Protein AF-D3UX55-F1 (afdb_monomer_lite)

Sequence (47 aa):
MIELAEDFVALPGGFGALEEFSEVFTWSMIGWNNKPCGTFNNFSIKD

Radius of gyration: 12.15 Å; chains: 1; bounding box: 20×30×34 Å

Secondary structure (DSSP, 8-state):
-TTT-SSEEE-S-SHHHHHHHHHHHHHHHTTS--S-EEE--------

Organism: Xenorhabdus bovienii (strain SS-2004) (NCBI:txid406818)

InterPro domains:
  IPR031100 LOG family [PF03641] (1-41)

Structure (mmCIF, N/CA/C/O backbone):
data_AF-D3UX55-F1
#
_entry.id   AF-D3UX55-F1
#
loop_
_atom_site.group_PDB
_atom_site.id
_atom_site.type_symbol
_atom_site.label_atom_id
_atom_site.label_alt_id
_atom_site.label_comp_id
_atom_site.label_asym_id
_atom_site.label_entity_id
_atom_site.label_seq_id
_atom_site.pdbx_PDB_ins_code
_atom_site.Cartn_x
_atom_site.Cartn_y
_atom_site.Cartn_z
_atom_site.occupancy
_atom_site.B_iso_or_equiv
_atom_site.auth_seq_id
_atom_site.auth_comp_id
_atom_site.auth_asym_id
_atom_site.auth_atom_id
_atom_site.pdbx_PDB_model_num
ATOM 1 N N . MET A 1 1 ? -5.047 10.985 1.127 1.00 60.16 1 MET A N 1
ATOM 2 C CA . MET A 1 1 ? -5.749 9.871 0.446 1.00 60.16 1 MET A CA 1
ATOM 3 C C . MET A 1 1 ? -6.492 8.977 1.435 1.00 60.16 1 MET A C 1
ATOM 5 O O . MET A 1 1 ? -7.614 8.577 1.166 1.00 60.16 1 MET A O 1
ATOM 9 N N . ILE A 1 2 ? -5.899 8.717 2.603 1.00 63.31 2 ILE A N 1
ATOM 10 C CA . ILE A 1 2 ? -6.364 7.672 3.515 1.00 63.31 2 ILE A CA 1
ATOM 11 C C . ILE A 1 2 ? -7.609 8.020 4.344 1.00 63.31 2 ILE A C 1
ATOM 13 O O . ILE A 1 2 ? -8.374 7.121 4.678 1.00 63.31 2 ILE A O 1
ATOM 17 N N . GLU A 1 3 ? -7.872 9.299 4.620 1.00 66.62 3 GLU A N 1
ATOM 18 C CA . GLU A 1 3 ? -9.077 9.722 5.355 1.00 66.62 3 GLU A CA 1
ATOM 19 C C . GLU A 1 3 ? -10.384 9.500 4.579 1.00 66.62 3 GLU A C 1
ATOM 21 O O . GLU A 1 3 ? -11.388 9.143 5.185 1.00 66.62 3 GLU A O 1
ATOM 26 N N . LEU A 1 4 ? -10.363 9.650 3.249 1.00 73.06 4 LEU A N 1
ATOM 27 C CA . LEU A 1 4 ? -11.554 9.549 2.391 1.00 73.06 4 LEU A CA 1
ATOM 28 C C . LEU A 1 4 ? -11.735 8.173 1.733 1.00 73.06 4 LEU A C 1
ATOM 30 O O . LEU A 1 4 ? -12.798 7.894 1.192 1.00 73.06 4 LEU A O 1
ATOM 34 N N . ALA A 1 5 ? -10.703 7.330 1.734 1.00 69.25 5 ALA A N 1
ATOM 35 C CA . ALA A 1 5 ? -10.766 5.993 1.150 1.00 69.25 5 ALA A CA 1
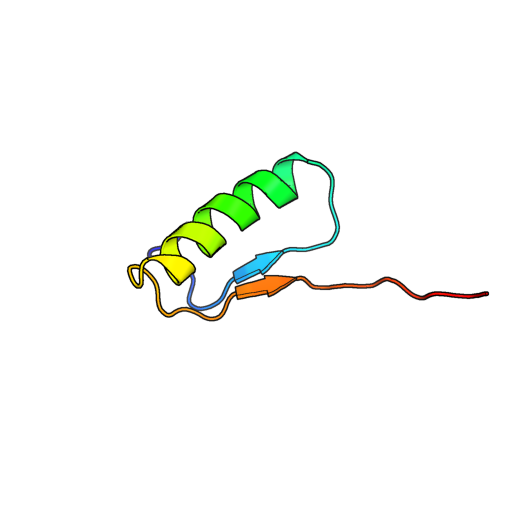ATOM 36 C C . ALA A 1 5 ? -11.339 5.000 2.165 1.00 69.25 5 ALA A C 1
ATOM 38 O O . ALA A 1 5 ? -10.932 5.040 3.320 1.00 69.25 5 ALA A O 1
ATOM 39 N N . GLU A 1 6 ? -12.248 4.112 1.765 1.00 69.56 6 GLU A N 1
ATOM 40 C CA . GLU A 1 6 ? -12.755 3.015 2.614 1.00 69.56 6 GLU A CA 1
ATOM 41 C C . GLU A 1 6 ? -12.037 1.681 2.346 1.00 69.56 6 GLU A C 1
ATOM 43 O O . GLU A 1 6 ? -11.981 0.826 3.226 1.00 69.56 6 GLU A O 1
ATOM 48 N N . ASP A 1 7 ? -11.431 1.542 1.166 1.00 73.00 7 ASP A N 1
ATOM 49 C CA . ASP A 1 7 ? -10.686 0.372 0.698 1.00 73.00 7 ASP A CA 1
ATOM 50 C C . ASP A 1 7 ? -9.530 0.846 -0.201 1.00 73.00 7 ASP A C 1
ATOM 52 O O . ASP A 1 7 ? -9.621 1.909 -0.831 1.00 73.00 7 ASP A O 1
ATOM 56 N N . PHE A 1 8 ? -8.446 0.076 -0.261 1.00 77.69 8 PHE A N 1
ATOM 57 C CA . PHE A 1 8 ? -7.286 0.369 -1.100 1.00 77.69 8 PHE A CA 1
ATOM 58 C C . PHE A 1 8 ? -7.034 -0.768 -2.074 1.00 77.69 8 PHE A C 1
ATOM 60 O O . PHE A 1 8 ? -6.732 -1.891 -1.673 1.00 77.69 8 PHE A O 1
ATOM 67 N N . VAL A 1 9 ? -7.066 -0.451 -3.369 1.00 81.62 9 VAL A N 1
ATOM 68 C CA . VAL A 1 9 ? -6.679 -1.389 -4.420 1.00 81.62 9 VAL A CA 1
ATOM 69 C C . VAL A 1 9 ? -5.450 -0.873 -5.161 1.00 81.62 9 VAL A C 1
ATOM 71 O O . VAL A 1 9 ? -5.467 0.209 -5.746 1.00 81.62 9 VAL A O 1
ATOM 74 N N . ALA A 1 10 ? -4.370 -1.648 -5.143 1.00 82.56 10 ALA A N 1
ATOM 75 C CA . ALA A 1 10 ? -3.210 -1.391 -5.986 1.00 82.56 10 ALA A CA 1
ATOM 76 C C . ALA A 1 10 ? -3.419 -2.045 -7.354 1.00 82.56 10 ALA A C 1
ATOM 78 O O . ALA A 1 10 ? -3.491 -3.271 -7.466 1.00 82.56 10 ALA A O 1
ATOM 79 N N . LEU A 1 11 ? -3.532 -1.222 -8.395 1.00 80.88 11 LEU A N 1
ATOM 80 C CA . LEU A 1 11 ? -3.560 -1.672 -9.787 1.00 80.88 11 LEU A CA 1
ATOM 81 C C . LEU A 1 11 ? -2.142 -2.046 -10.256 1.00 80.88 11 LEU A C 1
ATOM 83 O O . LEU A 1 11 ? -1.165 -1.506 -9.731 1.00 80.88 11 LEU A O 1
ATOM 87 N N . PRO A 1 12 ? -1.997 -2.948 -11.247 1.00 77.50 12 PRO A N 1
ATOM 88 C CA . PRO A 1 12 ? -0.688 -3.298 -11.782 1.00 77.50 12 PRO A CA 1
ATOM 89 C C . PRO A 1 12 ? -0.031 -2.051 -12.385 1.00 77.50 12 PRO A C 1
ATOM 91 O O . PRO A 1 12 ? -0.604 -1.381 -13.244 1.00 77.50 12 PRO A O 1
ATOM 94 N N . GLY A 1 13 ? 1.176 -1.742 -11.922 1.00 80.31 13 GLY A N 1
ATOM 95 C CA . GLY A 1 13 ? 1.895 -0.525 -12.273 1.00 80.31 13 GLY A CA 1
ATOM 96 C C . GLY A 1 13 ? 3.392 -0.647 -12.001 1.00 80.31 13 GLY A C 1
ATOM 97 O O . GLY A 1 13 ? 3.885 -1.704 -11.609 1.00 80.31 13 GLY A O 1
ATOM 98 N N . GLY A 1 14 ? 4.126 0.438 -12.250 1.00 82.81 14 GLY A N 1
ATOM 99 C CA . GLY A 1 14 ? 5.560 0.520 -11.961 1.00 82.81 14 GLY A CA 1
ATOM 100 C C . GLY A 1 14 ? 5.863 0.747 -10.474 1.00 82.81 14 GLY A C 1
ATOM 101 O O . GLY A 1 14 ? 4.973 0.715 -9.628 1.00 82.81 14 GLY A O 1
ATOM 102 N N . PHE A 1 15 ? 7.127 1.048 -10.160 1.00 82.38 15 PHE A N 1
ATOM 103 C CA . PHE A 1 15 ? 7.600 1.251 -8.781 1.00 82.38 15 PHE A CA 1
ATOM 104 C C . PHE A 1 15 ? 6.815 2.304 -7.983 1.00 82.38 15 PHE A C 1
ATOM 106 O O . PHE A 1 15 ? 6.627 2.113 -6.789 1.00 82.38 15 PHE A O 1
ATOM 113 N N . GLY A 1 16 ? 6.303 3.359 -8.627 1.00 83.44 16 GLY A N 1
ATOM 114 C CA . GLY A 1 16 ? 5.500 4.384 -7.943 1.00 8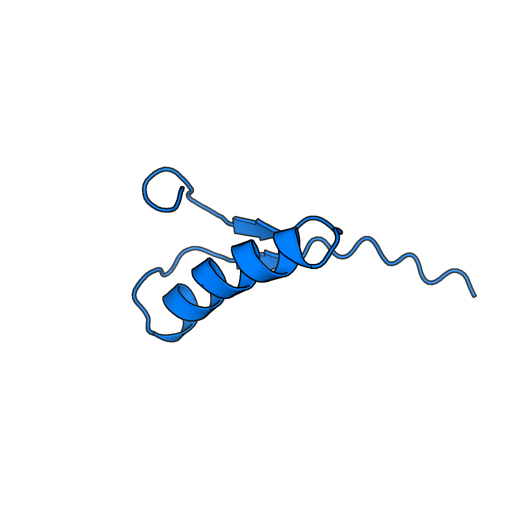3.44 16 GLY A CA 1
ATOM 115 C C . GLY A 1 16 ? 4.189 3.844 -7.356 1.00 83.44 16 GLY A C 1
ATOM 116 O O . GLY A 1 16 ? 3.847 4.171 -6.229 1.00 83.44 16 GLY A O 1
ATOM 117 N N . ALA A 1 17 ? 3.506 2.932 -8.058 1.00 82.50 17 ALA A N 1
ATOM 118 C CA . ALA A 1 17 ? 2.287 2.300 -7.539 1.00 82.50 17 ALA A CA 1
ATOM 119 C C . ALA A 1 17 ? 2.584 1.357 -6.357 1.00 82.50 17 ALA A C 1
ATOM 121 O O . ALA A 1 17 ? 1.756 1.176 -5.466 1.00 82.50 17 ALA A O 1
ATOM 122 N N . LEU A 1 18 ? 3.781 0.758 -6.339 1.00 81.88 18 LEU A N 1
ATOM 123 C CA . LEU A 1 18 ? 4.239 -0.084 -5.235 1.00 81.88 18 LEU A CA 1
ATOM 124 C C . LEU A 1 18 ? 4.610 0.754 -4.005 1.00 81.88 18 LEU A C 1
ATOM 126 O O . LEU A 1 18 ? 4.326 0.333 -2.887 1.00 81.88 18 LEU A O 1
ATOM 130 N N . GLU A 1 19 ? 5.204 1.931 -4.203 1.00 86.12 19 GLU A N 1
ATOM 131 C CA . GLU A 1 19 ? 5.501 2.872 -3.121 1.00 86.12 19 GLU A CA 1
ATOM 132 C C . GLU A 1 19 ? 4.214 3.341 -2.428 1.00 86.12 19 GLU A C 1
ATOM 134 O O . GLU A 1 19 ? 4.089 3.194 -1.210 1.00 86.12 19 GLU A O 1
ATOM 139 N N . GLU A 1 20 ? 3.220 3.786 -3.205 1.00 84.50 20 GLU A N 1
ATOM 140 C CA . GLU A 1 20 ? 1.910 4.196 -2.683 1.00 84.50 20 GLU A CA 1
ATOM 141 C C . GLU A 1 20 ? 1.216 3.047 -1.935 1.00 84.50 20 GLU A C 1
ATOM 143 O O . GLU A 1 20 ? 0.674 3.249 -0.849 1.00 84.50 20 GLU A O 1
ATOM 148 N N . PHE A 1 21 ? 1.280 1.814 -2.454 1.00 83.38 21 PHE A N 1
ATOM 149 C CA . PHE A 1 21 ? 0.740 0.640 -1.761 1.00 83.38 21 PHE A CA 1
ATOM 150 C C . PHE A 1 21 ? 1.486 0.329 -0.455 1.00 83.38 21 PHE A C 1
ATOM 152 O O . PHE A 1 21 ? 0.852 0.006 0.550 1.00 83.38 21 PHE A O 1
ATOM 159 N N . SER A 1 22 ? 2.818 0.441 -0.443 1.00 82.81 22 SER A N 1
ATOM 160 C CA . SER A 1 22 ? 3.646 0.158 0.736 1.00 82.81 22 SER A CA 1
ATOM 161 C C . SER A 1 22 ? 3.336 1.098 1.902 1.00 82.81 22 SER A C 1
ATOM 163 O O . SER A 1 22 ? 3.386 0.669 3.059 1.00 82.81 22 SER A O 1
ATOM 165 N N . GLU A 1 23 ? 3.000 2.358 1.622 1.00 83.38 23 GLU A N 1
ATOM 166 C CA . GLU A 1 23 ? 2.601 3.332 2.641 1.00 83.38 23 GLU A CA 1
ATOM 167 C C . GLU A 1 23 ? 1.320 2.882 3.361 1.00 83.38 23 GLU A C 1
ATOM 169 O O . GLU A 1 23 ? 1.301 2.750 4.590 1.00 83.38 23 GLU A O 1
ATOM 174 N N . VAL A 1 24 ? 0.273 2.538 2.602 1.00 82.06 24 VAL A N 1
ATOM 175 C CA . VAL A 1 24 ? -1.007 2.112 3.191 1.00 82.06 24 VAL A CA 1
ATOM 176 C C . VAL A 1 24 ? -0.912 0.732 3.843 1.00 82.06 24 VAL A C 1
ATOM 178 O O . VAL A 1 24 ? -1.480 0.510 4.916 1.00 82.06 24 VAL A O 1
ATOM 181 N N . PHE A 1 25 ? -0.157 -0.184 3.233 1.00 80.88 25 PHE A N 1
ATOM 182 C CA . PHE A 1 25 ? 0.074 -1.528 3.758 1.00 80.88 25 PHE A CA 1
ATOM 183 C C . PHE A 1 25 ? 0.782 -1.485 5.118 1.00 80.88 25 PHE A C 1
ATOM 185 O O . PHE A 1 25 ? 0.369 -2.161 6.061 1.00 80.88 25 PHE A O 1
ATOM 192 N N . THR A 1 26 ? 1.797 -0.629 5.266 1.00 83.44 26 THR A N 1
ATOM 193 C CA . THR A 1 26 ? 2.522 -0.484 6.537 1.00 83.44 26 THR A CA 1
ATOM 194 C C . THR A 1 26 ? 1.614 0.057 7.642 1.00 83.44 26 THR A C 1
ATOM 196 O O . THR A 1 26 ? 1.676 -0.418 8.777 1.00 83.44 26 THR A O 1
ATOM 199 N N . TRP A 1 27 ? 0.719 1.001 7.330 1.00 81.38 27 TRP A N 1
ATOM 200 C CA . TRP A 1 27 ? -0.242 1.530 8.308 1.00 81.38 27 TRP A CA 1
ATOM 201 C C . TRP A 1 27 ? -1.311 0.512 8.711 1.00 81.38 27 TRP A C 1
ATOM 203 O O . TRP A 1 27 ? -1.768 0.525 9.858 1.00 81.38 27 TRP A O 1
ATOM 213 N N . SER A 1 28 ? -1.668 -0.400 7.804 1.00 79.88 28 SER A N 1
ATOM 214 C CA . SER A 1 28 ? -2.504 -1.558 8.127 1.00 79.88 28 SER A CA 1
ATOM 215 C C . SER A 1 28 ? -1.787 -2.517 9.082 1.00 79.88 28 SER A C 1
ATOM 217 O O . SER A 1 28 ? -2.364 -2.963 10.074 1.00 79.88 28 SER A O 1
ATOM 219 N N . MET A 1 29 ? -0.489 -2.737 8.868 1.00 78.12 29 MET A N 1
ATOM 220 C CA . MET A 1 29 ? 0.321 -3.659 9.668 1.00 78.12 29 MET A CA 1
ATOM 221 C C . MET A 1 29 ? 0.539 -3.194 11.117 1.00 78.12 29 MET A C 1
ATOM 223 O O . MET A 1 29 ? 0.564 -4.019 12.028 1.00 78.12 29 MET A O 1
ATOM 227 N N . ILE A 1 30 ? 0.652 -1.882 11.352 1.00 82.94 30 ILE A N 1
ATOM 228 C CA . ILE A 1 30 ? 0.768 -1.292 12.703 1.00 82.94 30 ILE A CA 1
ATOM 229 C C . ILE A 1 30 ? -0.596 -1.036 13.373 1.00 82.94 30 ILE A C 1
ATOM 231 O O . ILE A 1 30 ? -0.648 -0.475 14.467 1.00 82.94 30 ILE A O 1
ATOM 235 N N . GLY A 1 31 ? -1.705 -1.426 12.731 1.00 76.12 31 GLY A N 1
ATOM 236 C CA . GLY A 1 31 ? -3.061 -1.280 13.270 1.00 76.12 31 GLY A CA 1
ATOM 237 C C . GLY A 1 31 ? -3.611 0.149 13.251 1.00 76.12 31 GLY A C 1
ATOM 238 O O . GLY A 1 31 ? -4.619 0.424 13.899 1.00 76.12 31 GLY A O 1
ATOM 239 N N . TRP A 1 32 ? -2.977 1.067 12.517 1.00 73.31 32 TRP A N 1
ATOM 240 C CA . TRP A 1 32 ? -3.443 2.451 12.378 1.00 73.31 32 TRP A CA 1
ATOM 241 C C . TRP A 1 32 ? -4.593 2.595 11.389 1.00 73.31 32 TRP A C 1
ATOM 243 O O . TRP A 1 32 ? -5.384 3.530 11.493 1.00 73.31 32 TRP A O 1
ATOM 253 N N . ASN A 1 33 ? -4.702 1.670 10.439 1.00 72.38 33 ASN A N 1
ATOM 254 C CA . ASN A 1 33 ? -5.751 1.699 9.441 1.00 72.38 33 ASN A CA 1
ATOM 255 C C . ASN A 1 33 ? -6.266 0.282 9.167 1.00 72.38 33 ASN A C 1
ATOM 257 O O . ASN A 1 33 ? -5.611 -0.510 8.501 1.00 72.38 33 ASN A O 1
ATOM 261 N N . ASN A 1 34 ? -7.451 -0.042 9.683 1.00 70.12 34 ASN A N 1
ATOM 262 C CA . ASN A 1 34 ? -8.061 -1.370 9.541 1.00 70.12 34 ASN A CA 1
ATOM 263 C C . ASN A 1 34 ? -8.885 -1.510 8.247 1.00 70.12 34 ASN A C 1
ATOM 265 O O . ASN A 1 34 ? -9.820 -2.306 8.169 1.00 70.12 34 ASN A O 1
ATOM 269 N N . LYS A 1 35 ? -8.588 -0.670 7.253 1.00 77.00 35 LYS A N 1
ATOM 270 C CA . LYS A 1 35 ? -9.244 -0.697 5.949 1.00 77.00 35 LYS A CA 1
ATOM 271 C C . LYS A 1 35 ? -8.646 -1.833 5.118 1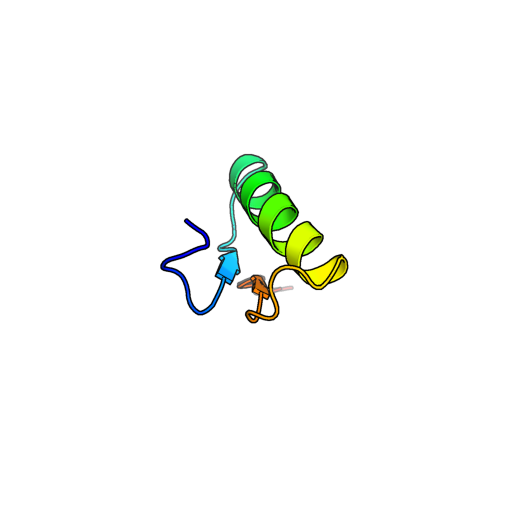.00 77.00 35 LYS A C 1
ATOM 273 O O . LYS A 1 35 ? -7.423 -2.002 5.146 1.00 77.00 35 LYS A O 1
ATOM 278 N N . PRO A 1 36 ? -9.476 -2.614 4.407 1.00 73.06 36 PRO A N 1
ATOM 279 C CA . PRO A 1 36 ? -8.976 -3.635 3.502 1.00 73.06 36 PRO A CA 1
ATOM 280 C C . PRO A 1 36 ? -7.981 -3.015 2.508 1.00 73.06 36 PRO A C 1
ATOM 282 O O . PRO A 1 36 ? -8.122 -1.868 2.084 1.00 73.06 36 PRO A O 1
ATOM 285 N N . CYS A 1 37 ? -6.905 -3.748 2.225 1.00 76.00 37 CYS A N 1
ATOM 286 C CA . CYS A 1 37 ? -5.944 -3.393 1.192 1.00 76.00 37 CYS A CA 1
ATOM 287 C C . CYS A 1 37 ? -5.659 -4.633 0.341 1.00 76.00 37 CYS A C 1
ATOM 289 O O . CYS A 1 37 ? -5.368 -5.713 0.860 1.00 76.00 37 CYS A O 1
ATOM 291 N N . GLY A 1 38 ? -5.787 -4.495 -0.975 1.00 76.44 38 GLY A N 1
ATOM 292 C CA . GLY A 1 38 ? -5.641 -5.585 -1.931 1.00 76.44 38 GLY A CA 1
ATOM 293 C C . GLY A 1 38 ? -4.829 -5.159 -3.144 1.00 76.44 38 GLY A C 1
ATOM 294 O O . GLY A 1 38 ? -4.808 -3.995 -3.533 1.00 76.44 38 GLY A O 1
ATOM 295 N N . THR A 1 39 ? -4.151 -6.115 -3.769 1.00 71.50 39 THR A N 1
ATOM 296 C CA . THR A 1 39 ? -3.531 -5.911 -5.082 1.00 71.50 39 THR A CA 1
ATOM 297 C C . THR A 1 39 ? -4.442 -6.526 -6.136 1.00 71.50 39 THR A C 1
ATOM 299 O O . THR A 1 39 ? -4.885 -7.669 -6.006 1.00 71.50 39 THR A O 1
ATOM 302 N N . PHE A 1 40 ? -4.757 -5.775 -7.186 1.00 72.38 40 PHE A N 1
ATOM 303 C CA . PHE A 1 40 ? -5.501 -6.308 -8.316 1.00 72.38 40 PHE A CA 1
ATOM 304 C C . PHE A 1 40 ? -4.521 -6.991 -9.265 1.00 72.38 40 PHE A C 1
ATOM 306 O O . PHE A 1 40 ? -3.928 -6.372 -10.149 1.00 72.38 40 PHE A O 1
ATOM 313 N N . ASN A 1 41 ? -4.307 -8.285 -9.043 1.00 63.81 41 ASN A N 1
ATOM 314 C CA . ASN A 1 41 ? -3.400 -9.064 -9.865 1.00 63.81 41 ASN A CA 1
ATOM 315 C C . ASN A 1 41 ? -4.112 -9.582 -11.127 1.00 63.81 41 ASN A C 1
ATOM 317 O O . ASN A 1 41 ? -4.807 -10.592 -11.090 1.00 63.81 41 ASN A O 1
ATOM 321 N N . ASN A 1 42 ? -3.900 -8.904 -12.255 1.00 54.88 42 ASN A N 1
ATOM 322 C CA . ASN A 1 42 ? -4.350 -9.327 -13.586 1.00 54.88 42 ASN A CA 1
ATOM 323 C C . ASN A 1 42 ? -3.316 -10.223 -14.302 1.00 54.88 42 ASN A C 1
ATOM 325 O O . ASN A 1 42 ? -3.227 -10.212 -15.532 1.00 54.88 42 ASN A O 1
ATOM 329 N N . PHE A 1 43 ? -2.492 -10.979 -13.569 1.00 54.28 43 PHE A N 1
ATOM 330 C CA . PHE A 1 43 ? -1.543 -11.904 -14.188 1.00 54.28 43 PHE A CA 1
ATOM 331 C C . PHE A 1 43 ? -2.292 -13.118 -14.757 1.00 54.28 43 PHE A C 1
ATOM 333 O O . PHE A 1 43 ? -2.403 -14.172 -14.136 1.00 54.28 43 PHE A O 1
ATOM 340 N N . SER A 1 44 ? -2.832 -12.955 -15.967 1.00 46.22 44 SER A N 1
ATOM 341 C CA . SER A 1 44 ? -3.153 -14.076 -16.841 1.00 46.22 44 SER A CA 1
ATOM 342 C C . SER A 1 44 ? -1.828 -14.730 -17.216 1.00 46.22 44 SER A C 1
ATOM 344 O O . SER A 1 44 ? -1.201 -14.339 -18.199 1.00 46.22 44 SER A O 1
ATOM 346 N N . ILE A 1 45 ? -1.408 -15.727 -16.438 1.00 47.66 45 ILE A N 1
ATOM 347 C CA . ILE A 1 45 ? -0.452 -16.737 -16.894 1.00 47.66 45 ILE A CA 1
ATOM 348 C C . ILE A 1 45 ? -1.162 -17.448 -18.042 1.00 47.66 45 ILE A C 1
ATOM 350 O O . ILE A 1 45 ? -1.981 -18.336 -17.826 1.00 47.66 45 ILE A O 1
ATOM 354 N N . LYS A 1 46 ? -0.956 -16.961 -19.263 1.00 43.03 46 LYS A N 1
ATOM 355 C CA . LYS A 1 46 ? -1.022 -17.836 -20.422 1.00 43.03 46 LYS A CA 1
ATOM 356 C C . LYS A 1 46 ? 0.373 -18.420 -20.540 1.00 43.03 46 LYS A C 1
ATOM 358 O O . LYS A 1 46 ? 1.334 -17.652 -20.587 1.00 43.03 46 LYS A O 1
ATOM 363 N N . ASP A 1 47 ? 0.411 -19.743 -20.460 1.00 46.69 47 ASP A N 1
ATOM 364 C CA . ASP A 1 47 ? 1.558 -20.601 -20.745 1.00 46.69 47 ASP A CA 1
ATOM 365 C C . ASP A 1 47 ? 2.406 -20.116 -21.933 1.00 46.69 47 ASP A C 1
ATOM 367 O O . ASP A 1 47 ? 1.823 -19.590 -22.916 1.00 46.69 47 ASP A O 1
#

pLDDT: mean 73.45, std 11.28, range [43.03, 86.12]

Foldseek 3Di:
DQVPDQAAEQEDDDPVSVVVLVVVVVCCVVVNHVHYYYYPDPPPPPD

=== Feature glossary ===
Reading guide. The protein is described through the following features:

Foldseek 3Di. A 3Di character summarizes, for each residue, the relative orientation of the Cα frame of its nearest spatial neighbor. Because it encodes fold topology rather than chemistry, 3Di alignments detect remote structural similarity that sequence alignment misses.

Contact-map, Ramachandran, and PAE plots. Plot images: a contact map (which residues are close in 3D, as an N×N binary image), a Ramachandran scatter (backbone torsion angles, revealing secondary-structure composition at a glance), and — for AlphaFold structures — a PAE heatmap (pairwise prediction confidence).

Radius of gyration, Cα contacts, bounding box. Radius of gyration (Rg) is the root-mean-square distance of Cα atoms from their centroid — a single number for overall size and compactness. A globular domain of N residues has Rg ≈ 2.2·N^0.38 Å; an extended or disordered chain has a much larger Rg. The Cα contact count is 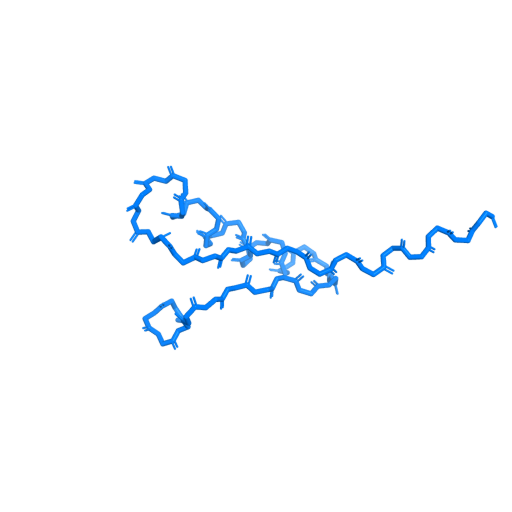the number of residue pairs whose Cα atoms are within 8 Å and are more than four positions apart in sequence — a standard proxy for tertiary packing density. The bounding box is the smallest axis-aligned box e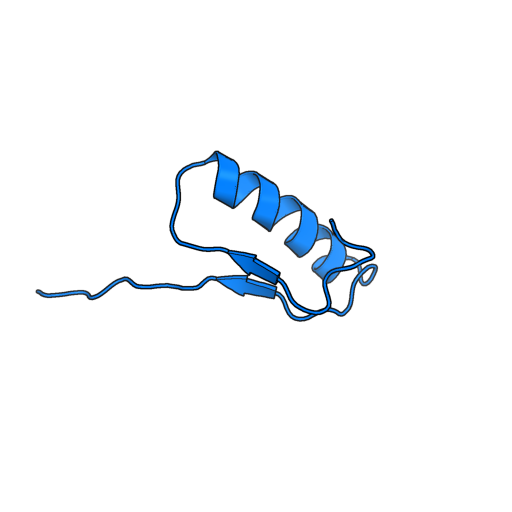nclosing all Cα atoms.

Secondary structure (8-state, DSSP). Eight-state secondary structure (DSSP): H is the canonical α-helix, G the tighter 3₁₀-helix, I the wider π-helix; E/B are β-structure, T and S are turns and bends, and '-' is everything else. DSSP derives these from the pattern of main-chain N–H···O=C hydrogen bonds, not from the sequence.

B-factor. B-factor (Debye–Waller factor) reflects atomic displacement in the crystal lattice. It is an experimental observable (units Å²), not a prediction; low values mean the atom is pinned down, high values mean it moves or is heterogeneous across the crystal.

pLDDT. pLDDT is the predicted lDDT-Cα score: AlphaFold's confidence that the local environment of each residue (all inter-atomic distances within 15 Å) is correctly placed. It is a per-residue number between 0 and 100, with higher meaning more reliable.

Nearest PDB structures. Nearest PDB neighbors are the top structural matches found by Foldseek when searching this structure against the entire Prote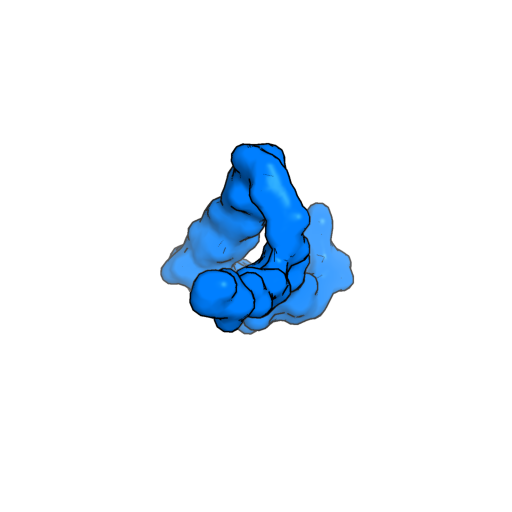in Data Bank. Each hit reports a TM-score (0 to 1; >0.5 almost always implies the same fold) and an E-value. These are *structural* homologs — they may share no detectable sequence similarity.

Solvent-accessible surface area. Accessible surface area quantifies burial. A residue with SASA near zero is packed into the hydrophobic core; one with SASA >100 Å² sits on the surface. Computed here via the Shrake–Rupley numerical algorithm with a 1.4 Å probe.

Rendered structure images. Structure images are PyMOL renders from six orthogonal camera directions. Cartoon representation draws helices as coils and strands as arrows; sticks shows the backbone as bonds; surface shows the solvent-excluded envelope. Rainbow coloring maps sequence position to hue (blue→red, N→C); chain coloring assigns a distinct color per polypeptide.

Backbone torsions (φ/ψ). φ (phi) and ψ (psi) are the two rotatable backbone dihedrals per residue: φ is the C(i-1)–N–Cα–C torsion, ψ is the N–Cα–C–N(i+1) torsion, both in degrees on (−180°, 180°]. α-helical residues cluster near (−60°, −45°); β-strand residues near (−120°, +130°). A Ramachandran plot is simply a scatter of (φ, ψ) for every residue.

Predicted aligned error. Predicted Aligned Error (PAE) is an AlphaFold confidence matrix: entry (i, j) is the expected error in the position of residue j, in ångströms, when the prediction is superimposed on the true structure at residue i. Low PAE within a block of residues means that block is internally rigid and well-predicted; high PAE between two blocks means their relative placement is uncertain even if each block individually is confident.

mmCIF coordinates. Structure coordinates are given as an mmCIF _atom_site loop: one row per atom with element, residue name, chain id, sequence number, and x/y/z position in Å. Only the four main-chain atoms per residue are included here; side chains are omitted to keep the record compact.

InterPro / GO / CATH / organism. Database cross-references. InterPro integrates a dozen domain/family signature databases into unified entries with residue-range hits. GO terms attach function/process/location labels with evidence codes. CATH codes position the fold in a four-level structural taxonomy. Organism is the NCBI-taxonomy species name.

Secondary structure (3-state, P-SEA). SS3 is a coarse helix/strand/coil call (letters a/b/c) made by the P-SEA algorithm from inter-Cα distances and dihedrals. It is less detailed than DSSP but needs only Cα positions.

Sequence. Sequence gives the chain of amino acids in standard one-letter code (A=alanine, C=cysteine, …, Y=tyrosine), read N→C. It is the only feature that is directly encoded by the gene; all structural features are derived from the folded form of this sequence.